Protein AF-A0A5P3VTT0-F1 (afdb_monomer)

Structure (mmCIF, N/CA/C/O backbone):
data_AF-A0A5P3VTT0-F1
#
_entry.id   AF-A0A5P3VTT0-F1
#
loop_
_atom_site.group_PDB
_atom_site.id
_atom_site.type_symbol
_atom_site.label_atom_id
_atom_site.label_alt_id
_atom_site.label_comp_id
_atom_site.label_asym_id
_atom_site.label_entity_id
_atom_site.label_seq_id
_atom_site.pdbx_PDB_ins_code
_atom_site.Cartn_x
_atom_site.Cartn_y
_atom_site.Cartn_z
_atom_site.occupancy
_atom_site.B_iso_or_equiv
_atom_site.auth_seq_id
_atom_site.auth_comp_id
_atom_site.auth_asym_id
_atom_site.auth_atom_id
_atom_site.pdbx_PDB_model_num
ATOM 1 N N . MET A 1 1 ? 3.813 -10.847 -3.879 1.00 93.94 1 MET A N 1
ATOM 2 C CA . MET A 1 1 ? 4.535 -10.718 -2.582 1.00 93.94 1 MET A CA 1
ATOM 3 C C . MET A 1 1 ? 3.791 -9.712 -1.721 1.00 93.94 1 MET A C 1
ATOM 5 O O . MET A 1 1 ? 3.122 -8.875 -2.300 1.00 93.94 1 MET A O 1
ATOM 9 N N . GLU A 1 2 ? 3.888 -9.745 -0.396 1.00 95.62 2 GLU A N 1
ATOM 10 C CA . GLU A 1 2 ? 3.271 -8.706 0.446 1.00 95.62 2 GLU A CA 1
ATOM 11 C C . GLU A 1 2 ? 4.281 -7.621 0.821 1.00 95.62 2 GLU A C 1
ATOM 13 O O . GLU A 1 2 ? 5.486 -7.871 0.894 1.00 95.62 2 GLU A O 1
ATOM 18 N N . VAL A 1 3 ? 3.783 -6.408 1.045 1.00 96.75 3 VAL A N 1
ATOM 19 C CA . VAL A 1 3 ? 4.559 -5.292 1.579 1.00 96.75 3 VAL A CA 1
ATOM 20 C C . VAL A 1 3 ? 3.806 -4.640 2.728 1.00 96.75 3 VAL A C 1
ATOM 22 O O . VAL A 1 3 ? 2.585 -4.499 2.675 1.00 96.75 3 VAL A O 1
ATOM 25 N N . GLU A 1 4 ? 4.546 -4.218 3.750 1.00 96.69 4 GLU A N 1
ATOM 26 C CA . GLU A 1 4 ? 3.974 -3.631 4.957 1.00 96.69 4 GLU A CA 1
ATOM 27 C C . GLU A 1 4 ? 4.466 -2.193 5.182 1.00 96.69 4 GLU A C 1
ATOM 29 O O . GLU A 1 4 ? 5.637 -1.841 4.961 1.00 96.69 4 GLU A O 1
ATOM 34 N N . VAL A 1 5 ? 3.550 -1.342 5.639 1.00 96.62 5 VAL A N 1
ATOM 35 C CA . VAL A 1 5 ? 3.813 0.037 6.057 1.00 96.62 5 VAL A CA 1
ATOM 36 C C . VAL A 1 5 ? 3.127 0.268 7.395 1.00 96.62 5 VAL A C 1
ATOM 38 O O . 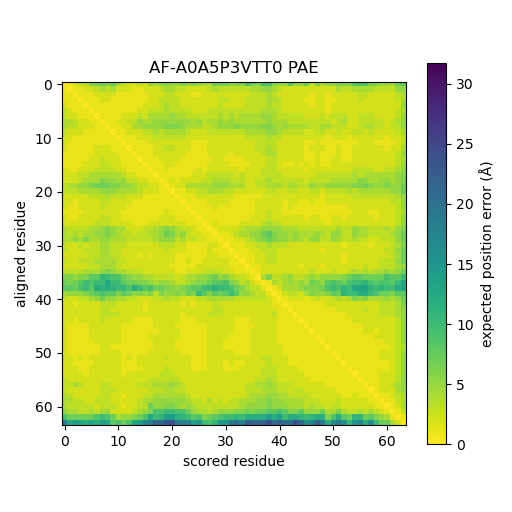VAL A 1 5 ? 1.937 0.009 7.538 1.00 96.62 5 VAL A O 1
ATOM 41 N N . GLU A 1 6 ? 3.871 0.792 8.362 1.00 95.88 6 GLU A N 1
ATOM 42 C CA . GLU A 1 6 ? 3.309 1.278 9.618 1.00 95.88 6 GLU A CA 1
ATOM 43 C C . GLU A 1 6 ? 3.071 2.788 9.512 1.00 95.88 6 GLU A C 1
ATOM 45 O O . GLU A 1 6 ? 3.965 3.542 9.114 1.00 95.88 6 GLU A O 1
ATOM 50 N N . MET A 1 7 ? 1.860 3.233 9.842 1.00 93.69 7 MET A N 1
ATOM 51 C CA . MET A 1 7 ? 1.503 4.649 9.915 1.00 93.69 7 MET A CA 1
ATOM 52 C C . MET A 1 7 ? 0.562 4.856 11.099 1.00 93.69 7 MET A C 1
ATOM 54 O O . MET A 1 7 ? -0.417 4.129 11.240 1.00 93.69 7 MET A O 1
ATOM 58 N N . ASP A 1 8 ? 0.870 5.826 11.960 1.00 92.31 8 ASP A N 1
ATOM 59 C CA . ASP A 1 8 ? 0.066 6.161 13.145 1.00 92.31 8 ASP A CA 1
ATOM 60 C C . ASP A 1 8 ? -0.219 4.957 14.072 1.00 92.31 8 ASP A C 1
ATOM 62 O O . ASP A 1 8 ? -1.309 4.816 14.627 1.00 92.31 8 ASP A O 1
ATOM 66 N N . GLY A 1 9 ? 0.766 4.060 14.228 1.00 93.19 9 GLY A N 1
ATOM 67 C CA . GLY A 1 9 ? 0.659 2.849 15.055 1.00 93.19 9 GLY A CA 1
ATOM 68 C C . GLY A 1 9 ? -0.247 1.759 14.472 1.00 93.19 9 GLY A C 1
ATOM 69 O O . GLY A 1 9 ? -0.577 0.796 15.161 1.00 93.19 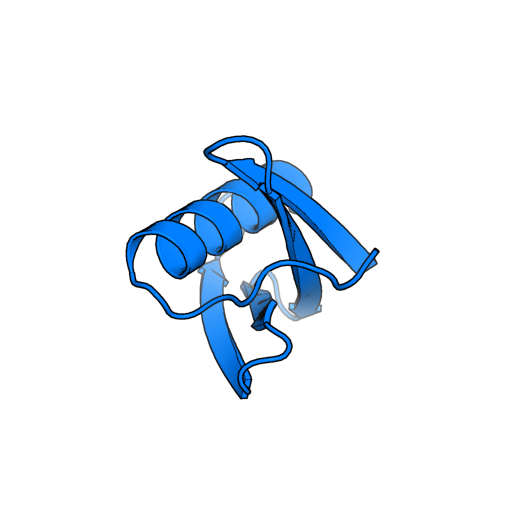9 GLY A O 1
ATOM 70 N N . GLN A 1 10 ? -0.668 1.907 13.215 1.00 95.25 10 GLN A N 1
ATOM 71 C CA . GLN A 1 10 ? -1.463 0.928 12.485 1.00 95.25 10 GLN A CA 1
ATOM 72 C C . GLN A 1 10 ? -0.616 0.291 11.386 1.00 95.25 10 GLN A C 1
ATOM 74 O O . GLN A 1 10 ? 0.057 0.984 10.617 1.00 95.25 10 GLN A O 1
ATOM 79 N N . LEU A 1 11 ? -0.664 -1.038 11.309 1.00 96.19 11 LEU A N 1
ATOM 80 C CA . LEU A 1 11 ? -0.011 -1.802 10.255 1.00 96.19 11 LEU A CA 1
ATOM 81 C C . LEU A 1 11 ? -0.931 -1.875 9.039 1.00 96.19 11 LEU A C 1
ATOM 83 O O . LEU A 1 11 ? -2.086 -2.277 9.154 1.00 96.19 11 LEU A O 1
ATOM 87 N N . TYR A 1 12 ? -0.413 -1.522 7.873 1.00 96.62 12 TYR A N 1
ATOM 88 C CA . TYR A 1 12 ? -1.097 -1.638 6.593 1.00 96.62 12 TYR A CA 1
ATOM 89 C C . TYR A 1 12 ? -0.343 -2.622 5.717 1.00 96.62 12 TYR A C 1
ATOM 91 O O . TYR A 1 12 ? 0.888 -2.577 5.652 1.00 96.62 12 TYR A O 1
ATOM 99 N N . VAL A 1 13 ? -1.085 -3.477 5.019 1.00 96.75 13 VAL A N 1
ATOM 100 C 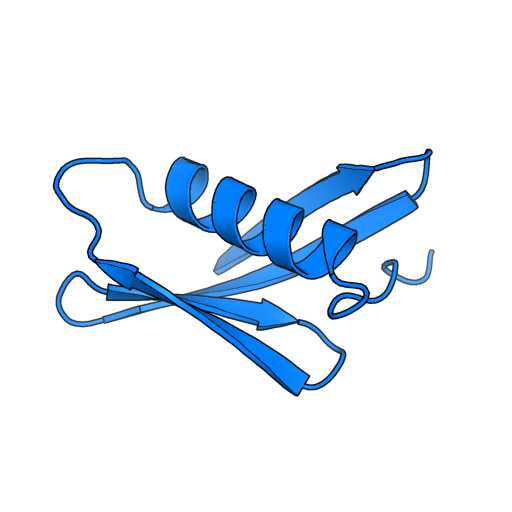CA . VAL A 1 13 ? -0.524 -4.487 4.119 1.00 96.75 13 VAL A CA 1
ATOM 101 C C . VAL A 1 13 ? -1.084 -4.295 2.719 1.00 96.75 13 VAL A C 1
ATOM 103 O O . VAL A 1 13 ? -2.245 -3.920 2.540 1.00 96.75 13 VAL A O 1
ATOM 106 N N . GLY A 1 14 ? -0.219 -4.487 1.729 1.00 97.06 14 GLY A N 1
ATOM 107 C CA . GLY A 1 14 ? -0.579 -4.473 0.321 1.00 97.06 14 GLY A CA 1
ATOM 108 C C . GLY A 1 14 ? 0.020 -5.667 -0.405 1.00 97.06 14 GLY A C 1
ATOM 109 O O . GLY A 1 14 ? 1.176 -6.034 -0.180 1.00 97.06 14 GLY A O 1
ATOM 110 N N . GLU A 1 15 ? -0.759 -6.248 -1.307 1.00 97.81 15 GLU A N 1
ATOM 111 C CA . GLU A 1 15 ? -0.303 -7.305 -2.193 1.00 97.81 15 GLU A CA 1
ATOM 112 C C . GLU A 1 15 ? 0.356 -6.692 -3.428 1.00 97.81 15 GLU A C 1
ATOM 114 O O . GLU A 1 15 ? -0.229 -5.883 -4.147 1.00 97.81 15 GLU A O 1
ATOM 119 N N . VAL A 1 16 ? 1.596 -7.086 -3.675 1.00 97.81 16 VAL A N 1
ATOM 120 C CA . VAL A 1 16 ? 2.434 -6.599 -4.763 1.00 97.81 16 VAL A CA 1
ATOM 121 C C . VAL A 1 16 ? 2.498 -7.641 -5.869 1.00 97.81 16 VAL A C 1
ATOM 123 O O . VAL A 1 16 ? 2.943 -8.776 -5.653 1.00 97.81 16 VAL A O 1
ATOM 126 N N . HIS A 1 17 ? 2.129 -7.200 -7.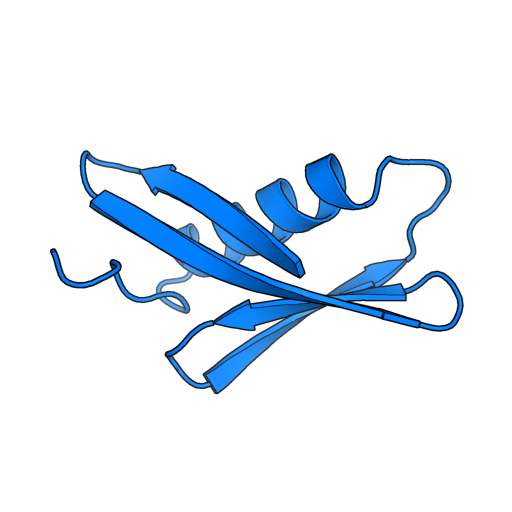064 1.00 96.75 17 HIS A N 1
ATOM 127 C CA . HIS A 1 17 ? 2.280 -7.914 -8.320 1.00 96.75 17 HIS A CA 1
ATOM 128 C C . HIS A 1 17 ? 3.275 -7.177 -9.211 1.00 96.75 17 HIS A C 1
ATOM 130 O O . HIS A 1 17 ? 3.217 -5.954 -9.337 1.00 96.75 17 HIS A O 1
ATOM 136 N N . GLU A 1 18 ? 4.177 -7.921 -9.840 1.00 94.88 18 GLU A N 1
ATOM 137 C CA . GLU A 1 18 ? 5.098 -7.395 -10.841 1.00 94.88 18 GLU A CA 1
ATOM 138 C C . GLU A 1 18 ? 4.887 -8.143 -12.154 1.00 94.88 18 GLU A C 1
ATOM 140 O O . GLU A 1 18 ? 4.766 -9.368 -12.167 1.00 94.88 18 GLU A O 1
ATOM 145 N N . SER A 1 19 ? 4.767 -7.387 -13.242 1.00 94.06 19 SER A N 1
ATOM 146 C CA . SER A 1 19 ? 4.637 -7.918 -14.595 1.00 94.06 19 SER A CA 1
ATOM 147 C C . SER A 1 19 ? 5.121 -6.866 -15.585 1.00 94.06 19 SER A C 1
ATOM 149 O O . SER A 1 19 ? 4.770 -5.692 -15.463 1.00 94.06 19 SER A O 1
ATOM 151 N N . ASP A 1 20 ? 5.948 -7.281 -16.544 1.00 92.75 20 ASP A N 1
ATOM 152 C CA . ASP A 1 20 ? 6.481 -6.432 -17.616 1.00 92.75 20 ASP A CA 1
ATOM 153 C C . ASP A 1 20 ? 7.122 -5.122 -17.115 1.00 92.75 20 ASP A C 1
ATOM 155 O O . ASP A 1 20 ? 7.015 -4.064 -17.740 1.00 92.75 20 ASP A O 1
ATOM 159 N N . GLY A 1 21 ? 7.798 -5.170 -15.959 1.00 92.94 21 GLY A N 1
ATOM 160 C CA . GLY A 1 21 ? 8.450 -3.999 -15.377 1.00 92.94 21 GLY A CA 1
ATOM 161 C C . GLY A 1 21 ? 7.483 -2.975 -14.777 1.00 92.94 21 GLY A C 1
ATOM 162 O O . GLY A 1 21 ? 7.882 -1.834 -14.524 1.00 92.94 21 GLY A O 1
ATOM 163 N N . VAL A 1 22 ? 6.228 -3.360 -14.541 1.00 95.75 22 VAL A N 1
ATOM 164 C CA . VAL A 1 22 ? 5.216 -2.586 -13.817 1.00 95.75 22 VAL 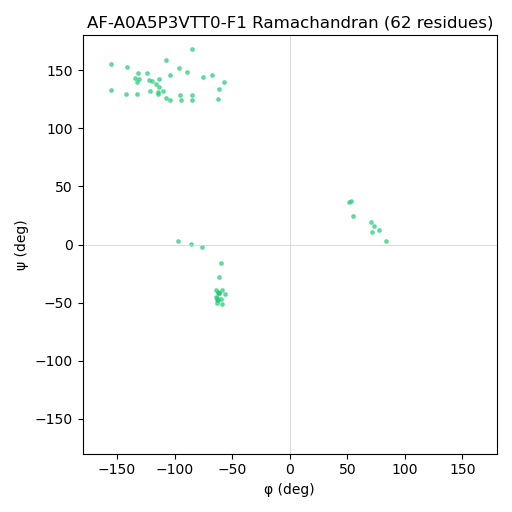A CA 1
ATOM 165 C C . VAL A 1 22 ? 4.982 -3.228 -12.458 1.00 95.75 22 VAL A C 1
ATOM 167 O O . VAL A 1 22 ? 4.663 -4.410 -12.354 1.00 95.75 22 VAL A O 1
ATOM 170 N N . VAL A 1 23 ? 5.106 -2.427 -11.404 1.00 97.44 23 VAL A N 1
ATOM 171 C CA . VAL A 1 23 ? 4.745 -2.808 -10.038 1.00 97.44 23 VAL A CA 1
ATOM 172 C C . VAL A 1 23 ? 3.329 -2.338 -9.779 1.00 97.44 23 VAL A C 1
ATOM 174 O O . VAL A 1 23 ? 3.050 -1.147 -9.893 1.00 97.44 23 VAL A O 1
ATOM 177 N N . THR A 1 24 ? 2.461 -3.261 -9.395 1.00 97.88 24 THR A N 1
ATOM 178 C CA . THR A 1 24 ? 1.089 -2.999 -8.964 1.00 97.88 24 THR A CA 1
ATOM 179 C C . THR A 1 24 ? 0.960 -3.370 -7.496 1.00 97.88 24 THR A C 1
ATOM 181 O O . THR A 1 24 ? 1.366 -4.460 -7.102 1.00 97.88 24 THR A O 1
ATOM 184 N N . VAL A 1 25 ? 0.392 -2.482 -6.686 1.00 98.12 25 VAL A N 1
ATOM 185 C CA . VAL A 1 25 ? 0.049 -2.756 -5.287 1.00 98.12 25 VAL A CA 1
ATOM 186 C C . VAL A 1 25 ? -1.460 -2.705 -5.143 1.00 98.12 25 VAL A C 1
ATOM 188 O O . VAL A 1 25 ? -2.086 -1.731 -5.557 1.00 98.12 25 VAL A O 1
ATOM 191 N N . MET A 1 26 ? -2.025 -3.744 -4.543 1.00 97.75 26 MET A N 1
ATOM 192 C CA . MET A 1 26 ? -3.444 -3.872 -4.234 1.00 97.75 26 MET A CA 1
ATOM 193 C C . MET A 1 26 ? -3.638 -3.865 -2.721 1.00 97.75 26 MET A C 1
ATOM 195 O O . MET A 1 26 ? -2.828 -4.423 -1.984 1.00 97.75 26 MET A O 1
ATOM 199 N N . THR A 1 27 ? -4.704 -3.231 -2.249 1.00 96.12 27 THR A N 1
ATOM 200 C CA . THR A 1 27 ? -5.092 -3.240 -0.834 1.00 96.12 27 THR A CA 1
ATOM 201 C C . THR A 1 27 ? -6.328 -4.109 -0.630 1.00 96.12 27 THR A C 1
ATOM 203 O O . THR A 1 27 ? -7.144 -4.264 -1.540 1.00 96.12 27 THR A O 1
ATOM 206 N N . ASP A 1 28 ? -6.552 -4.568 0.601 1.00 88.62 28 ASP A N 1
ATOM 207 C CA . ASP A 1 28 ? -7.766 -5.311 0.987 1.00 88.62 28 ASP A CA 1
ATOM 208 C C . ASP A 1 28 ? -9.069 -4.519 0.767 1.00 88.62 28 ASP A C 1
ATOM 210 O O . ASP A 1 28 ? -10.169 -5.070 0.765 1.00 88.62 28 ASP A O 1
ATOM 214 N N . GLY A 1 29 ? -8.968 -3.199 0.578 1.00 86.56 29 GLY A N 1
ATOM 215 C CA . GLY A 1 29 ? -10.092 -2.342 0.209 1.00 86.56 29 GLY A CA 1
ATOM 216 C C . GLY A 1 29 ? -10.505 -2.448 -1.262 1.00 86.56 29 GLY A C 1
ATOM 217 O O . GLY A 1 29 ? -11.443 -1.759 -1.656 1.00 86.56 29 GLY A O 1
ATOM 218 N N . GLY A 1 30 ? -9.809 -3.256 -2.069 1.00 91.94 30 GLY A N 1
ATOM 219 C CA . GLY A 1 30 ? -10.019 -3.370 -3.514 1.00 91.94 30 GLY A CA 1
ATOM 220 C C . GLY A 1 30 ? -9.425 -2.209 -4.316 1.00 91.94 30 GLY A C 1
ATOM 221 O O . GLY A 1 30 ? -9.750 -2.049 -5.490 1.00 91.94 30 GLY A O 1
ATOM 222 N N . TYR A 1 31 ? -8.577 -1.380 -3.699 1.00 96.56 31 TYR A N 1
ATOM 223 C CA . TYR A 1 31 ? -7.885 -0.296 -4.392 1.00 96.56 31 TYR A CA 1
ATOM 224 C C . TYR A 1 31 ? -6.557 -0.782 -4.954 1.00 96.56 31 TYR A C 1
ATOM 226 O O . TYR A 1 31 ? -5.896 -1.628 -4.355 1.00 96.56 31 TYR A O 1
ATOM 234 N N . MET A 1 32 ? -6.154 -0.198 -6.080 1.00 97.19 32 MET A N 1
ATOM 235 C CA . MET A 1 32 ? -4.886 -0.505 -6.727 1.00 97.19 32 MET A CA 1
ATOM 236 C C . MET A 1 32 ? -4.150 0.766 -7.154 1.00 97.19 32 MET A C 1
ATOM 238 O O . MET A 1 32 ? -4.768 1.727 -7.619 1.00 97.19 32 MET A O 1
ATOM 242 N N . GLU A 1 33 ? -2.825 0.746 -7.040 1.00 97.75 33 GLU A N 1
ATOM 243 C CA . GLU A 1 33 ? -1.921 1.717 -7.660 1.00 97.75 33 GLU A CA 1
ATOM 244 C C . GLU A 1 33 ? -0.785 0.989 -8.377 1.00 97.75 33 GLU A C 1
ATOM 246 O O . GLU A 1 33 ? -0.361 -0.083 -7.950 1.00 97.75 33 GLU A O 1
ATOM 251 N N . MET A 1 34 ? -0.289 1.566 -9.474 1.00 96.56 34 MET A N 1
ATOM 252 C CA . MET A 1 34 ? 0.781 0.963 -10.266 1.00 96.56 34 MET A CA 1
ATOM 253 C C . MET A 1 34 ? 1.783 1.995 -10.780 1.00 96.56 34 MET A C 1
ATOM 255 O O . MET A 1 34 ? 1.438 3.157 -10.999 1.00 96.56 34 MET A O 1
ATOM 259 N N . THR A 1 35 ? 3.024 1.566 -10.994 1.00 96.62 35 THR A N 1
ATOM 260 C CA . THR A 1 35 ? 4.072 2.372 -11.635 1.00 96.62 35 THR A CA 1
ATOM 261 C C . THR A 1 35 ? 5.134 1.483 -12.273 1.00 96.62 35 THR A C 1
ATOM 263 O O . THR A 1 35 ? 5.353 0.354 -11.840 1.00 96.62 35 THR A O 1
ATOM 266 N N . SER A 1 36 ? 5.838 1.997 -13.279 1.00 95.56 36 SER A N 1
ATOM 267 C CA . SER A 1 36 ? 7.008 1.324 -13.852 1.00 95.56 36 SER A CA 1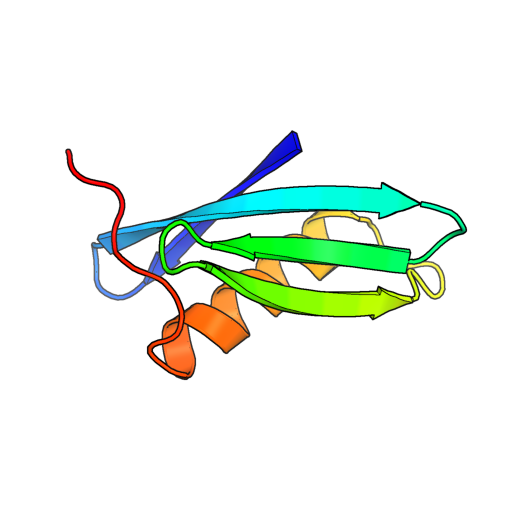
ATOM 268 C C . SER A 1 36 ? 8.176 1.268 -12.855 1.00 95.56 36 SER A C 1
ATOM 270 O O . SER A 1 36 ? 8.381 2.216 -12.094 1.00 95.56 36 SER A O 1
ATOM 272 N N . ILE A 1 37 ? 8.972 0.191 -12.899 1.00 91.19 37 ILE A N 1
ATOM 273 C CA . ILE A 1 37 ? 10.132 -0.040 -12.018 1.00 91.19 37 ILE A CA 1
ATOM 274 C C . ILE A 1 37 ? 11.211 1.038 -12.199 1.00 91.19 37 ILE A C 1
ATOM 276 O O . ILE A 1 37 ? 11.814 1.487 -11.226 1.00 91.19 37 ILE A O 1
ATOM 280 N N . GLY A 1 38 ? 11.479 1.457 -13.441 1.00 87.25 38 GLY A N 1
ATOM 281 C CA . GLY A 1 38 ? 12.382 2.579 -13.742 1.00 87.25 38 GLY A CA 1
ATOM 282 C C . GLY A 1 38 ? 13.797 2.467 -13.146 1.00 87.25 38 GLY A C 1
ATOM 283 O O . GLY A 1 38 ? 14.427 3.489 -12.898 1.00 87.25 38 GLY A O 1
ATOM 284 N N . GLY A 1 39 ? 14.282 1.250 -12.868 1.00 85.19 39 GLY A N 1
ATOM 285 C CA . GLY A 1 39 ? 15.582 0.997 -12.228 1.00 85.19 39 GLY A CA 1
ATOM 286 C C . GLY A 1 39 ? 15.603 1.087 -10.695 1.00 85.19 39 GLY A C 1
ATOM 287 O O . GLY A 1 39 ? 16.666 0.929 -10.100 1.00 85.19 39 GLY A O 1
ATOM 288 N N . SER A 1 40 ? 14.463 1.319 -10.042 1.00 87.94 40 SER A N 1
ATOM 289 C CA . SER A 1 40 ? 14.333 1.216 -8.581 1.00 87.94 40 SER A CA 1
ATOM 290 C C . SER A 1 40 ? 14.048 -0.224 -8.142 1.00 87.94 40 SER A C 1
ATOM 292 O O . SER A 1 40 ? 13.730 -1.082 -8.961 1.00 87.94 40 SER A O 1
ATOM 294 N N . SER A 1 41 ? 14.144 -0.518 -6.843 1.00 93.62 41 SER A N 1
ATOM 295 C CA . SER A 1 41 ? 13.724 -1.827 -6.331 1.00 93.62 41 SER A CA 1
ATOM 296 C C . SER A 1 41 ? 12.194 -1.922 -6.267 1.00 93.62 41 SER A C 1
ATOM 298 O O . SER A 1 41 ? 11.505 -0.951 -5.934 1.00 93.62 41 SER A O 1
ATOM 300 N N . ILE A 1 42 ? 11.664 -3.115 -6.555 1.00 95.06 42 ILE A N 1
ATOM 301 C CA . ILE A 1 42 ? 10.226 -3.414 -6.459 1.00 95.06 42 ILE A CA 1
ATOM 302 C C . ILE A 1 42 ? 9.713 -3.106 -5.049 1.00 95.06 42 ILE A C 1
ATOM 304 O O . ILE A 1 42 ? 8.668 -2.482 -4.902 1.00 95.06 42 ILE A O 1
ATOM 308 N N . GLU A 1 43 ? 10.469 -3.479 -4.013 1.00 95.44 43 GLU A N 1
ATOM 309 C CA . GLU A 1 43 ? 10.085 -3.248 -2.619 1.00 95.44 43 GLU A CA 1
ATOM 310 C C . GLU A 1 43 ? 9.964 -1.753 -2.288 1.00 95.44 43 GLU A C 1
ATOM 312 O O . GLU A 1 43 ? 8.955 -1.325 -1.727 1.00 95.44 43 GLU A O 1
ATOM 317 N N . SER A 1 44 ? 10.948 -0.928 -2.666 1.00 95.06 44 SER A N 1
ATOM 318 C CA . SER A 1 44 ? 10.904 0.515 -2.390 1.00 95.06 44 SER A CA 1
ATOM 319 C C . SER A 1 44 ? 9.745 1.200 -3.115 1.00 95.06 44 SER A C 1
ATOM 321 O O . SER A 1 44 ? 9.077 2.065 -2.537 1.00 95.06 44 SER A O 1
ATOM 323 N N . ILE A 1 45 ? 9.465 0.789 -4.355 1.00 96.50 45 ILE A N 1
ATOM 324 C CA . ILE A 1 45 ? 8.290 1.253 -5.098 1.00 96.50 45 ILE A CA 1
ATOM 325 C C . ILE A 1 45 ? 7.011 0.824 -4.390 1.00 96.50 45 ILE A C 1
ATOM 327 O O . ILE A 1 45 ? 6.151 1.662 -4.131 1.00 96.50 45 ILE A O 1
ATOM 331 N N . ALA A 1 46 ? 6.894 -0.454 -4.043 1.00 97.31 46 ALA A N 1
ATOM 332 C CA . ALA A 1 46 ? 5.689 -1.001 -3.445 1.00 97.31 46 ALA A CA 1
ATOM 333 C C . ALA A 1 46 ? 5.363 -0.335 -2.101 1.00 97.31 46 ALA A C 1
ATOM 335 O O . ALA A 1 46 ? 4.218 0.050 -1.874 1.00 97.31 46 ALA A O 1
ATOM 336 N N . ARG A 1 47 ? 6.370 -0.089 -1.249 1.00 96.94 47 ARG A N 1
ATOM 337 C CA . ARG A 1 47 ? 6.198 0.678 0.001 1.00 96.94 47 ARG A CA 1
ATOM 338 C C . ARG A 1 47 ? 5.745 2.106 -0.266 1.00 96.94 47 ARG A C 1
ATOM 340 O O . ARG A 1 47 ? 4.872 2.611 0.433 1.00 96.94 47 ARG A O 1
ATOM 347 N N . THR A 1 48 ? 6.313 2.752 -1.283 1.00 97.00 48 THR A N 1
ATOM 348 C CA . THR A 1 48 ? 5.933 4.119 -1.667 1.00 97.00 48 THR A CA 1
ATOM 349 C C . THR A 1 48 ? 4.484 4.179 -2.148 1.00 97.00 48 THR A C 1
ATOM 351 O O . THR A 1 48 ? 3.742 5.068 -1.729 1.00 97.00 48 THR A O 1
ATOM 354 N N . LEU A 1 49 ? 4.073 3.236 -2.999 1.00 97.19 49 LEU A N 1
ATOM 355 C CA . LEU A 1 49 ? 2.699 3.119 -3.486 1.00 97.19 49 LEU A CA 1
ATOM 356 C C . LEU A 1 49 ? 1.730 2.828 -2.335 1.00 97.19 49 LEU A C 1
ATOM 358 O O . LEU A 1 49 ? 0.739 3.539 -2.180 1.00 97.19 49 LEU A O 1
ATOM 362 N N . LEU A 1 50 ? 2.046 1.860 -1.470 1.00 97.75 50 LEU A N 1
ATOM 363 C CA . LEU A 1 50 ? 1.213 1.550 -0.309 1.00 97.75 50 LEU A CA 1
ATOM 364 C C . LEU A 1 50 ? 1.066 2.765 0.614 1.00 97.75 50 LEU A C 1
ATOM 366 O O . LEU A 1 50 ? -0.051 3.127 0.963 1.00 97.75 50 LEU A O 1
ATOM 370 N N . LEU A 1 51 ? 2.158 3.461 0.939 1.00 97.31 51 LEU A N 1
ATOM 371 C CA . LEU A 1 51 ? 2.115 4.667 1.771 1.00 97.31 51 LEU A CA 1
ATOM 372 C C . LEU A 1 51 ? 1.232 5.770 1.161 1.00 97.31 51 LEU A C 1
ATOM 374 O O . LEU A 1 51 ? 0.506 6.449 1.888 1.00 97.31 51 LEU A O 1
ATOM 378 N N . ARG A 1 52 ? 1.268 5.962 -0.165 1.00 96.75 52 ARG A N 1
ATOM 379 C CA . ARG A 1 52 ? 0.374 6.910 -0.855 1.00 96.75 52 ARG A CA 1
ATOM 380 C C . ARG A 1 52 ? -1.085 6.498 -0.722 1.00 96.75 52 ARG A C 1
ATOM 382 O O . ARG A 1 52 ? -1.913 7.337 -0.372 1.00 96.75 52 ARG A O 1
ATOM 389 N N . MET A 1 53 ? -1.388 5.221 -0.937 1.00 96.75 53 MET A N 1
ATOM 390 C CA . MET A 1 53 ? -2.745 4.694 -0.793 1.00 96.75 53 MET A CA 1
ATOM 391 C C . MET A 1 53 ? -3.265 4.828 0.638 1.00 96.75 53 MET A C 1
ATOM 393 O O . MET A 1 53 ? -4.406 5.244 0.830 1.00 96.75 53 MET A O 1
ATOM 397 N N . VAL A 1 54 ? -2.428 4.553 1.638 1.00 96.19 54 VAL A N 1
ATOM 398 C CA . VAL A 1 54 ? -2.753 4.751 3.057 1.00 96.19 54 VAL A CA 1
ATOM 399 C C . VAL A 1 54 ? -3.105 6.218 3.324 1.00 96.19 54 VAL A C 1
ATOM 401 O O . VAL A 1 54 ? -4.188 6.509 3.827 1.00 96.19 54 VAL A O 1
ATOM 404 N N . ARG A 1 55 ? -2.256 7.162 2.895 1.00 95.75 55 ARG A N 1
ATOM 405 C CA . ARG A 1 55 ? -2.513 8.611 3.037 1.00 95.75 55 ARG A CA 1
ATOM 406 C C . ARG A 1 55 ? -3.771 9.081 2.304 1.00 95.75 55 ARG A C 1
ATOM 408 O O . ARG A 1 55 ? -4.379 10.065 2.710 1.00 95.75 55 ARG 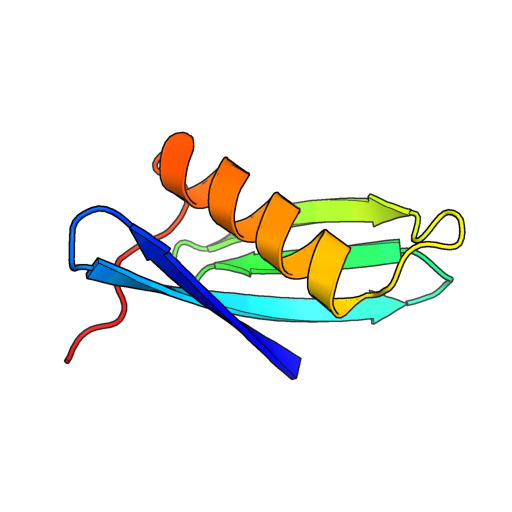A O 1
ATOM 415 N N . ALA A 1 56 ? -4.158 8.392 1.234 1.00 95.94 56 ALA A N 1
ATOM 416 C CA . ALA A 1 56 ? -5.369 8.667 0.470 1.00 95.94 56 ALA A CA 1
ATOM 417 C C . ALA A 1 56 ? -6.633 7.987 1.039 1.00 95.94 56 ALA A C 1
ATOM 419 O O . ALA A 1 56 ? -7.698 8.114 0.438 1.00 95.94 56 ALA A O 1
ATOM 420 N N . GLY A 1 57 ? -6.537 7.239 2.147 1.00 95.25 57 GLY A N 1
ATOM 421 C CA . GLY A 1 57 ? -7.663 6.485 2.715 1.00 95.25 57 GLY A CA 1
ATOM 422 C C . GLY A 1 57 ? -8.086 5.268 1.879 1.00 95.25 57 GLY A C 1
ATOM 423 O O . GLY A 1 57 ? -9.202 4.773 2.019 1.00 95.25 57 GLY A O 1
ATOM 424 N N . LYS A 1 58 ? -7.205 4.790 0.992 1.00 95.06 58 LYS A N 1
ATOM 425 C CA . LYS A 1 58 ? -7.426 3.656 0.075 1.00 95.06 58 LYS A CA 1
ATOM 426 C C . LYS A 1 58 ? -6.861 2.332 0.595 1.00 95.06 58 LYS A C 1
ATOM 428 O O . LYS A 1 58 ? -6.905 1.322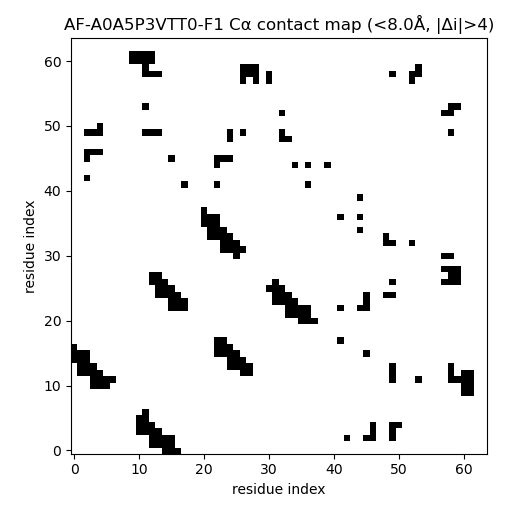 -0.101 1.00 95.06 58 LYS A O 1
ATOM 433 N N . ALA A 1 59 ? -6.311 2.315 1.801 1.00 94.81 59 ALA A N 1
ATOM 434 C CA . ALA A 1 59 ? -5.865 1.106 2.478 1.00 94.81 59 ALA A CA 1
ATOM 435 C C . ALA A 1 59 ? -6.568 1.009 3.832 1.00 94.81 59 ALA A C 1
ATOM 437 O O . ALA A 1 59 ? -6.863 2.029 4.455 1.00 94.81 59 ALA A O 1
ATOM 438 N N . ARG A 1 60 ? -6.842 -0.216 4.279 1.00 92.81 60 ARG A N 1
ATOM 439 C CA . ARG A 1 60 ? -7.370 -0.477 5.620 1.00 92.81 60 ARG A CA 1
ATOM 440 C C . ARG A 1 60 ? -6.247 -1.029 6.498 1.00 92.81 60 ARG A C 1
ATOM 442 O O . ARG A 1 60 ? -5.398 -1.747 5.969 1.00 92.81 60 ARG A O 1
ATOM 449 N N . PRO A 1 61 ? -6.233 -0.716 7.802 1.00 94.12 61 PRO A N 1
ATOM 450 C CA . PRO A 1 61 ? -5.333 -1.376 8.735 1.00 94.12 61 PRO A CA 1
ATOM 451 C C . PRO A 1 61 ? -5.554 -2.888 8.703 1.00 94.12 61 PRO A C 1
ATOM 453 O O . PRO A 1 61 ? -6.700 -3.345 8.655 1.00 94.12 61 PRO A O 1
ATOM 456 N N . LYS A 1 62 ? -4.466 -3.653 8.762 1.00 92.06 62 LYS A N 1
ATOM 457 C CA . LYS A 1 62 ? -4.510 -5.097 8.974 1.00 92.06 62 LYS A CA 1
ATOM 458 C C . LYS A 1 62 ? -5.132 -5.349 10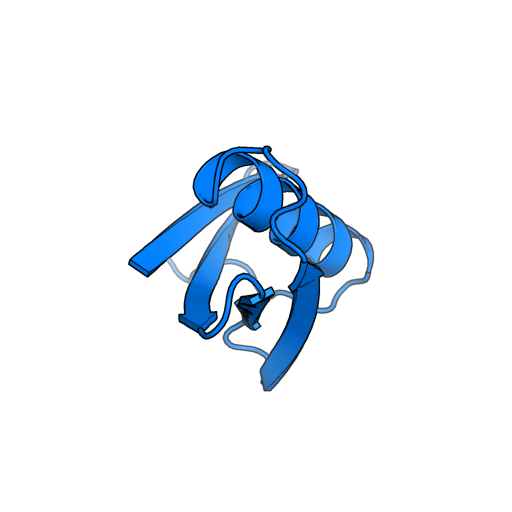.343 1.00 92.06 62 LYS A C 1
ATOM 460 O O . LYS A 1 62 ? -4.691 -4.781 11.343 1.00 92.06 62 LYS A O 1
ATOM 465 N N . ALA A 1 63 ? -6.188 -6.158 10.371 1.00 78.31 63 ALA A N 1
ATOM 466 C CA . ALA A 1 63 ? -6.763 -6.610 11.629 1.00 78.31 63 ALA A CA 1
ATOM 467 C C . ALA A 1 63 ? -5.700 -7.417 12.394 1.00 78.31 63 ALA A C 1
ATOM 469 O O . ALA A 1 63 ? -4.999 -8.230 11.786 1.00 78.31 63 ALA A O 1
ATOM 470 N N . ALA A 1 64 ? -5.560 -7.123 13.689 1.00 59.97 64 ALA A N 1
ATOM 471 C CA . ALA A 1 64 ? -4.643 -7.815 14.592 1.00 59.97 64 ALA A CA 1
ATOM 472 C C . ALA A 1 64 ? -5.047 -9.279 14.815 1.00 59.97 64 ALA A C 1
ATOM 474 O O . ALA A 1 64 ? -6.269 -9.562 14.793 1.00 59.97 64 ALA A O 1
#

Mean predicted aligned error: 2.93 Å

Sequence (64 aa):
MEVEVEMDGQLYVGEVHESDGVVTVMTDGGYMEMTSIGGSSIESIARTLLLRMVRAGKARPKAA

Secondary structure (DSSP, 8-state):
-EEEEEETTEEEEEEEEEETTEEEEEETTS-EEEEE-TTS-HHHHHHHHHHHHHHTT-S-BPP-

Radius of gyration: 11.01 Å; Cα contacts (8 Å, |Δi|>4): 119; chains: 1; bounding box: 26×19×33 Å

Organism: NCBI:txid96344

Nearest PDB structures (foldseek):
  4ftx-assembly1_B  TM=5.730E-01  e=1.397E+00  Saccharomyces cerevisiae S288C
  4fuw-assembly1_A  TM=5.183E-01  e=1.890E+00  Saccharomyces cerevisiae S288C
  3ge2-assembly1_A-2  TM=4.502E-01  e=2.886E+00  Streptococcus pneumoniae TIGR4
  1b07-assembly1_A  TM=3.927E-01  e=4.408E+00  Mus musculus

pLDDT: mean 94.2, std 5.56, range [59.97, 98.12]

Foldseek 3Di:
DKAWDDDPNFIWIWDWDDDPQKIWTAAPLRDIDIDGCPVPDSRVVNRVRRVVCVVVVNHDGDDD

Solvent-accessible surface area (backbone atoms only — not comparable to full-atom values): 3756 Å² total; per-residue (Å²): 90,78,44,74,47,77,56,96,94,36,46,30,57,26,47,40,48,76,58,97,61,31,41,35,36,33,24,93,69,76,36,75,51,71,48,68,44,89,90,56,59,68,65,63,50,47,45,51,51,47,53,51,33,45,78,69,70,44,43,54,66,58,81,129